Protein AF-A0A660UZW7-F1 (afdb_monomer)

Structure (mmCIF, N/CA/C/O backbone):
data_AF-A0A660UZW7-F1
#
_entry.id   AF-A0A660UZW7-F1
#
loop_
_atom_site.group_PDB
_atom_site.id
_atom_site.type_symbol
_atom_site.label_atom_id
_atom_site.label_alt_id
_atom_site.label_comp_id
_atom_site.label_asym_id
_atom_site.label_entity_id
_atom_site.label_seq_id
_atom_site.pdbx_PDB_ins_code
_atom_site.Cartn_x
_atom_site.Cartn_y
_atom_site.Cartn_z
_atom_site.occupancy
_atom_site.B_iso_or_equiv
_atom_site.auth_seq_id
_atom_site.auth_comp_id
_atom_site.auth_asym_id
_atom_site.auth_atom_id
_atom_site.pdbx_PDB_model_num
ATOM 1 N N . MET A 1 1 ? 23.751 14.749 -11.760 1.00 41.16 1 MET A N 1
ATOM 2 C CA . MET A 1 1 ? 23.475 13.316 -11.982 1.00 41.16 1 MET A CA 1
ATOM 3 C C . MET A 1 1 ? 22.208 13.003 -11.221 1.00 41.16 1 MET A C 1
ATOM 5 O O . MET A 1 1 ? 22.256 12.987 -9.998 1.00 41.16 1 MET A O 1
ATOM 9 N N . ASP A 1 2 ? 21.089 12.843 -11.920 1.00 48.84 2 ASP A N 1
ATOM 10 C CA . ASP A 1 2 ? 19.837 12.442 -11.283 1.00 48.84 2 ASP A CA 1
ATOM 11 C C . ASP A 1 2 ? 19.997 11.011 -10.776 1.00 48.84 2 ASP A C 1
ATOM 13 O O . ASP A 1 2 ? 20.242 10.079 -11.544 1.00 48.84 2 ASP A O 1
ATOM 17 N N . SER A 1 3 ? 19.954 10.841 -9.457 1.00 53.38 3 SER A N 1
ATOM 18 C CA . SER A 1 3 ? 20.034 9.528 -8.835 1.00 53.38 3 SER A CA 1
ATOM 19 C C . SER A 1 3 ? 18.811 8.721 -9.263 1.00 53.38 3 SER A C 1
ATOM 21 O O . SER A 1 3 ? 17.684 9.090 -8.923 1.00 53.38 3 SER A O 1
ATOM 23 N N . VAL A 1 4 ? 19.014 7.615 -9.977 1.00 65.19 4 VAL A N 1
ATOM 24 C CA . VAL A 1 4 ? 17.945 6.640 -10.209 1.00 65.19 4 VAL A CA 1
ATOM 25 C C . VAL A 1 4 ? 17.582 6.053 -8.850 1.00 65.19 4 VAL A C 1
ATOM 27 O O . VAL A 1 4 ? 18.299 5.207 -8.318 1.00 65.19 4 VAL A O 1
ATOM 30 N N . GLN A 1 5 ? 16.497 6.546 -8.253 1.00 62.31 5 GLN A N 1
ATOM 31 C CA . GLN A 1 5 ? 16.004 6.008 -6.994 1.00 62.31 5 GLN A CA 1
ATOM 32 C C . GLN A 1 5 ? 15.585 4.551 -7.228 1.00 62.31 5 GLN A C 1
ATOM 34 O O . GLN A 1 5 ? 14.812 4.279 -8.158 1.00 62.31 5 GLN A O 1
ATOM 39 N N . PRO A 1 6 ? 16.099 3.595 -6.434 1.00 72.06 6 PRO A N 1
ATOM 40 C CA . PRO A 1 6 ? 15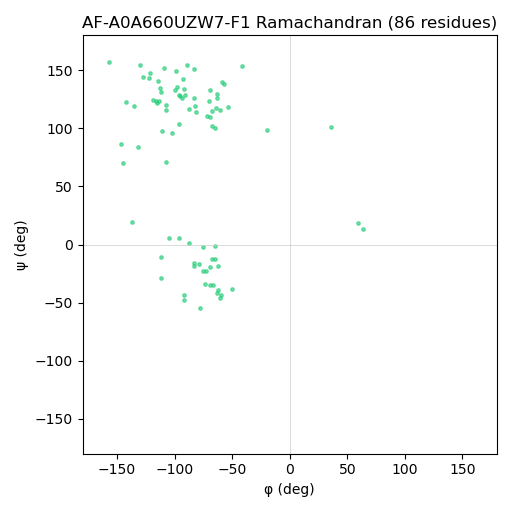.713 2.203 -6.575 1.00 72.06 6 PRO A CA 1
ATOM 41 C C . PRO A 1 6 ? 14.202 2.080 -6.379 1.00 72.06 6 PRO A C 1
ATOM 43 O O . PRO A 1 6 ? 13.614 2.729 -5.512 1.00 72.06 6 PRO A O 1
ATOM 46 N N . LYS A 1 7 ? 13.557 1.239 -7.193 1.00 78.25 7 LYS A N 1
ATOM 47 C CA . LYS A 1 7 ? 12.120 0.990 -7.055 1.00 78.25 7 LYS A CA 1
ATOM 48 C C . LYS A 1 7 ? 11.819 0.491 -5.633 1.00 78.25 7 LYS A C 1
ATOM 50 O O . LYS A 1 7 ? 12.565 -0.350 -5.117 1.00 78.25 7 LYS A O 1
ATOM 55 N N . PRO A 1 8 ? 10.738 0.972 -4.998 1.00 84.69 8 PRO A N 1
ATOM 56 C CA . PRO A 1 8 ? 10.409 0.567 -3.641 1.00 84.69 8 PRO A CA 1
ATOM 57 C C . PRO A 1 8 ? 10.107 -0.934 -3.601 1.00 84.69 8 PRO A C 1
ATOM 59 O O . PRO A 1 8 ? 9.312 -1.442 -4.391 1.00 84.69 8 PRO A O 1
ATOM 62 N N . LYS A 1 9 ? 10.751 -1.652 -2.672 1.00 90.12 9 LYS A N 1
ATOM 63 C CA . LYS A 1 9 ? 10.470 -3.078 -2.410 1.00 90.12 9 LYS A CA 1
ATOM 64 C C . LYS A 1 9 ? 9.147 -3.262 -1.677 1.00 90.12 9 LYS A C 1
ATOM 66 O O . LYS A 1 9 ? 8.455 -4.252 -1.890 1.00 90.12 9 LYS A O 1
ATOM 71 N N . ASN A 1 10 ? 8.829 -2.311 -0.808 1.00 94.19 10 ASN A N 1
ATOM 72 C CA . ASN A 1 10 ? 7.597 -2.271 -0.045 1.00 94.19 10 ASN A CA 1
ATOM 73 C C . ASN A 1 10 ? 6.937 -0.913 -0.256 1.00 94.19 10 ASN A C 1
ATOM 75 O O . ASN A 1 10 ? 7.636 0.095 -0.343 1.00 94.19 10 ASN A O 1
ATOM 79 N N . VAL A 1 11 ? 5.612 -0.909 -0.299 1.00 94.88 11 VAL A N 1
ATOM 80 C CA . VAL A 1 11 ? 4.793 0.304 -0.322 1.00 94.88 11 VAL A CA 1
ATOM 81 C C . VAL A 1 11 ? 3.716 0.201 0.743 1.00 94.88 11 VAL A C 1
ATOM 83 O O . VAL A 1 11 ? 3.313 -0.897 1.142 1.00 94.88 11 VAL A O 1
ATOM 86 N N . PHE A 1 12 ? 3.254 1.349 1.208 1.00 95.12 12 PHE A N 1
ATOM 87 C CA . PHE A 1 12 ? 2.192 1.456 2.194 1.00 95.12 12 PHE A CA 1
ATOM 88 C C . PHE A 1 12 ? 0.972 2.077 1.530 1.00 95.12 12 PHE A C 1
ATOM 90 O O . PHE A 1 12 ? 1.105 3.058 0.808 1.00 95.12 12 PHE A O 1
ATOM 97 N N . ARG A 1 13 ? -0.208 1.503 1.765 1.00 95.00 13 ARG A N 1
ATOM 98 C CA . ARG A 1 13 ? -1.484 2.006 1.243 1.00 95.00 13 ARG A CA 1
ATOM 99 C C . ARG A 1 13 ? -2.440 2.284 2.382 1.00 95.00 13 ARG A C 1
ATOM 101 O O . ARG A 1 13 ? -2.505 1.515 3.341 1.00 95.00 13 ARG A O 1
ATOM 108 N N . ILE A 1 14 ? -3.222 3.343 2.239 1.00 94.81 14 ILE A N 1
ATOM 109 C CA . ILE A 1 14 ? -4.305 3.659 3.164 1.00 94.81 14 ILE 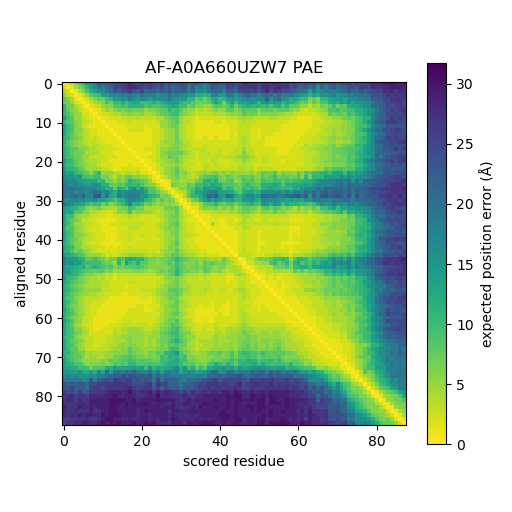A CA 1
ATOM 110 C C . ILE A 1 14 ? -5.524 2.839 2.748 1.00 94.81 14 ILE A C 1
ATOM 112 O O . ILE A 1 14 ? -5.940 2.886 1.591 1.00 94.81 14 ILE A O 1
ATOM 116 N N . ILE A 1 15 ? -6.085 2.075 3.680 1.00 95.69 15 ILE A N 1
ATOM 117 C CA . ILE A 1 15 ? -7.249 1.217 3.468 1.00 95.69 15 ILE A CA 1
ATOM 118 C C . ILE A 1 15 ? -8.392 1.719 4.341 1.00 95.69 15 ILE A C 1
ATOM 120 O O . ILE A 1 15 ? -8.264 1.782 5.564 1.00 95.69 15 ILE A O 1
ATOM 124 N N . ASP A 1 16 ? -9.526 2.033 3.726 1.00 95.56 16 ASP A N 1
ATOM 125 C CA . ASP A 1 16 ? -10.763 2.285 4.457 1.00 95.56 16 ASP A CA 1
ATOM 126 C C . ASP A 1 16 ? -11.277 0.960 5.049 1.00 95.56 16 ASP A C 1
ATOM 128 O O . ASP A 1 16 ? -11.442 -0.041 4.344 1.00 95.56 16 ASP A O 1
ATOM 132 N N . ARG A 1 17 ? -11.471 0.920 6.370 1.00 96.25 17 ARG A N 1
ATOM 133 C CA . ARG A 1 17 ? -11.816 -0.318 7.081 1.00 96.25 17 ARG A CA 1
ATOM 134 C C . ARG A 1 17 ? -13.244 -0.784 6.832 1.00 96.25 17 ARG A C 1
ATOM 136 O O . ARG A 1 17 ? -13.480 -1.981 7.003 1.00 96.25 17 ARG A O 1
ATOM 143 N N . GLU A 1 18 ? -14.155 0.099 6.446 1.00 96.75 18 GLU A N 1
ATOM 144 C CA . GLU A 1 18 ? -15.541 -0.242 6.127 1.00 96.75 18 GLU A CA 1
ATOM 145 C C . GLU A 1 18 ? -15.605 -0.870 4.734 1.00 96.75 18 GLU A C 1
ATOM 147 O O . GLU A 1 18 ? -16.040 -2.008 4.568 1.00 96.75 18 GLU A O 1
ATOM 152 N N . THR A 1 19 ? -15.074 -0.165 3.737 1.00 96.44 19 THR A N 1
ATOM 153 C CA . THR A 1 19 ? -15.171 -0.582 2.329 1.00 96.44 19 THR A CA 1
ATOM 154 C C . THR A 1 19 ? -14.110 -1.599 1.915 1.00 96.44 19 THR A C 1
ATOM 156 O O . THR A 1 19 ? -14.235 -2.219 0.859 1.00 96.44 19 THR A O 1
ATOM 159 N N . LYS A 1 20 ? -13.046 -1.753 2.716 1.00 95.19 20 LYS A N 1
ATOM 160 C CA . LYS A 1 20 ? -11.841 -2.548 2.418 1.00 95.19 20 LYS A CA 1
ATOM 161 C C . LYS A 1 20 ? -11.095 -2.105 1.154 1.00 95.19 20 LYS A C 1
ATOM 163 O O . LYS A 1 20 ? -10.293 -2.867 0.616 1.00 95.19 20 LYS A O 1
ATOM 168 N N . LYS A 1 21 ? -11.331 -0.882 0.673 1.00 93.88 21 LYS A N 1
ATOM 169 C CA . LYS A 1 21 ? -10.700 -0.343 -0.538 1.00 93.88 21 LYS A CA 1
ATOM 170 C C . LYS A 1 21 ? -9.517 0.553 -0.198 1.00 93.88 21 LYS A C 1
ATOM 172 O O . LYS A 1 21 ? -9.503 1.226 0.832 1.00 93.88 21 LYS A O 1
ATOM 177 N N . ALA A 1 22 ? -8.533 0.565 -1.097 1.00 92.50 22 ALA A N 1
ATOM 178 C CA . ALA A 1 22 ? -7.452 1.535 -1.042 1.00 92.50 22 ALA A CA 1
ATOM 179 C C . ALA A 1 22 ? -7.991 2.930 -1.375 1.00 92.50 22 ALA A C 1
ATOM 181 O O . ALA A 1 22 ? -8.719 3.095 -2.356 1.00 92.50 22 ALA A O 1
ATOM 182 N N . VAL A 1 23 ? -7.622 3.917 -0.564 1.00 90.81 23 VAL A N 1
ATOM 183 C CA . VAL A 1 23 ? -7.965 5.325 -0.777 1.00 90.81 23 VAL A CA 1
ATOM 184 C C . VAL A 1 23 ? -6.699 6.099 -1.123 1.00 90.81 23 VAL A C 1
ATOM 186 O O . VAL A 1 23 ? -5.664 5.939 -0.478 1.00 90.81 23 VAL A O 1
ATOM 189 N N . GLY A 1 24 ? -6.771 6.897 -2.186 1.00 83.94 24 GLY A N 1
ATOM 190 C CA . GLY A 1 24 ? -5.677 7.779 -2.580 1.00 83.94 24 GLY A CA 1
ATOM 191 C C . GLY A 1 24 ? -5.709 9.078 -1.785 1.00 83.94 24 GLY A C 1
ATOM 192 O O . GLY A 1 24 ? -6.781 9.551 -1.402 1.00 83.94 24 GLY A O 1
ATOM 193 N N . SER A 1 25 ? -4.541 9.677 -1.578 1.00 79.50 25 SER A N 1
ATOM 194 C CA . SER A 1 25 ? -4.451 11.072 -1.171 1.00 79.50 25 SER A CA 1
ATOM 195 C C . SER A 1 25 ? -4.324 11.965 -2.399 1.00 79.50 25 SER A C 1
ATOM 197 O O . SER A 1 25 ? -3.534 11.692 -3.303 1.00 79.50 25 SER A O 1
ATOM 199 N N . TYR A 1 26 ? -5.090 13.050 -2.436 1.00 69.69 26 TYR A N 1
ATOM 200 C CA . TYR A 1 26 ? -4.911 14.079 -3.450 1.00 69.69 26 TYR A CA 1
ATOM 201 C C . TYR A 1 26 ? -3.760 14.998 -3.034 1.00 69.69 26 TYR A C 1
ATOM 203 O O . TYR A 1 26 ? -3.873 15.735 -2.055 1.00 69.69 26 TYR A O 1
ATOM 211 N N . SER A 1 27 ? -2.665 14.990 -3.793 1.00 63.72 27 SER A N 1
ATOM 212 C CA . SER A 1 27 ? -1.607 15.990 -3.666 1.00 63.72 27 SER A CA 1
ATOM 213 C C . SER A 1 27 ? -1.780 17.042 -4.761 1.00 63.72 27 SER A C 1
ATOM 215 O O . SER A 1 27 ? -1.973 16.729 -5.931 1.00 63.72 27 SER A O 1
ATOM 217 N N . ARG A 1 28 ? -1.701 18.331 -4.408 1.00 55.81 28 ARG A N 1
ATOM 218 C CA . ARG A 1 28 ? -1.858 19.429 -5.385 1.00 55.81 28 ARG A CA 1
ATOM 219 C C . ARG A 1 28 ? -0.776 19.432 -6.480 1.00 55.81 28 ARG A C 1
ATOM 221 O O . ARG A 1 28 ? -0.985 20.071 -7.503 1.00 55.81 28 ARG A O 1
ATOM 228 N N . GLY A 1 29 ? 0.354 18.751 -6.263 1.00 56.41 29 GLY A N 1
ATOM 229 C CA . GLY A 1 29 ? 1.462 18.639 -7.224 1.00 56.41 29 GLY A CA 1
ATOM 230 C C . GLY A 1 29 ? 1.6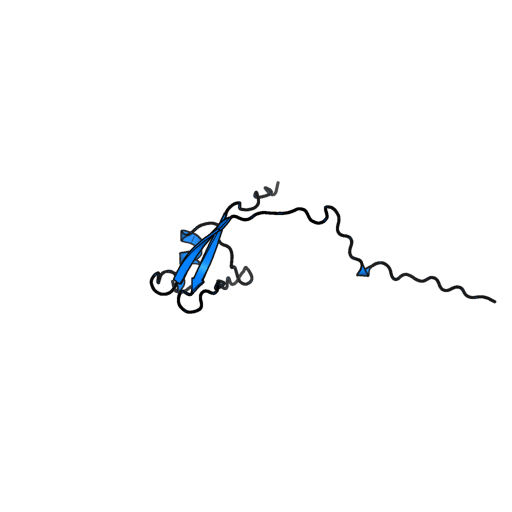69 17.238 -7.810 1.00 56.41 29 GLY A C 1
ATOM 231 O O . GLY A 1 29 ? 2.427 17.092 -8.761 1.00 56.41 29 GLY A O 1
ATOM 232 N N . TYR A 1 30 ? 0.999 16.221 -7.264 1.00 53.44 30 TYR A N 1
ATOM 233 C CA . TYR A 1 30 ? 1.082 14.833 -7.710 1.00 53.44 30 TYR A CA 1
ATOM 234 C C . TYR A 1 30 ? -0.340 14.275 -7.755 1.00 53.44 30 TYR A C 1
ATOM 236 O O . TYR A 1 30 ? -1.029 14.254 -6.738 1.00 53.44 30 TYR A O 1
ATOM 244 N N . HIS A 1 31 ? -0.795 13.849 -8.936 1.00 64.88 31 HIS A N 1
ATOM 245 C CA . HIS A 1 31 ? -2.050 13.104 -9.104 1.00 64.88 31 HIS A CA 1
ATOM 246 C C . HIS A 1 31 ? -2.234 12.049 -7.998 1.00 64.88 31 HIS A C 1
ATOM 248 O O . HIS A 1 31 ? -1.234 11.562 -7.483 1.00 64.88 31 HIS A O 1
ATOM 254 N N . ASN A 1 32 ? -3.487 11.689 -7.677 1.00 71.31 32 ASN A N 1
ATOM 255 C CA . ASN A 1 32 ? -3.882 10.715 -6.641 1.00 71.31 32 ASN A CA 1
ATOM 256 C C . ASN A 1 32 ? -2.752 9.746 -6.230 1.00 71.31 32 ASN A C 1
ATOM 258 O O . ASN A 1 32 ? -2.498 8.751 -6.911 1.00 71.31 32 ASN A O 1
ATOM 262 N N . GLU A 1 33 ? -2.077 10.050 -5.119 1.00 81.00 33 GLU A N 1
ATOM 263 C CA . GLU A 1 33 ? -0.996 9.232 -4.571 1.00 81.00 33 GLU A CA 1
ATOM 264 C C . GLU A 1 33 ? -1.634 8.101 -3.763 1.00 81.00 33 GLU A C 1
ATOM 266 O O . GLU A 1 33 ? -2.398 8.341 -2.827 1.00 81.00 33 GLU A O 1
ATOM 271 N N . VAL A 1 34 ? -1.371 6.857 -4.159 1.00 85.06 34 VAL A N 1
ATOM 272 C CA . VAL A 1 34 ? -1.940 5.663 -3.506 1.00 85.06 34 VAL A CA 1
ATOM 273 C C . VAL A 1 34 ? -0.865 4.859 -2.774 1.00 85.06 34 VAL A C 1
ATOM 275 O O . VAL A 1 34 ? -1.165 4.211 -1.773 1.00 85.06 34 VAL A O 1
ATOM 278 N N . ASP A 1 35 ? 0.377 4.918 -3.260 1.00 91.19 35 ASP A N 1
ATOM 279 C CA . ASP A 1 35 ? 1.525 4.193 -2.723 1.00 91.19 35 ASP A CA 1
ATOM 280 C C . ASP A 1 35 ? 2.478 5.151 -2.007 1.00 91.19 35 ASP A C 1
ATOM 282 O O . ASP A 1 35 ? 3.028 6.062 -2.620 1.00 91.19 35 ASP A O 1
ATOM 286 N N . PHE A 1 36 ? 2.701 4.903 -0.717 1.00 91.19 36 PHE A N 1
ATOM 287 C CA . PHE A 1 36 ? 3.588 5.688 0.139 1.00 91.19 36 PHE A CA 1
ATOM 288 C C . PHE A 1 36 ? 4.854 4.898 0.495 1.00 91.19 36 PHE A C 1
ATOM 290 O O . PHE A 1 36 ? 4.836 3.667 0.579 1.00 91.19 36 PHE A O 1
ATOM 297 N N . ASP A 1 37 ? 5.956 5.606 0.748 1.00 91.00 37 ASP A N 1
ATOM 298 C CA . ASP A 1 37 ? 7.257 5.029 1.125 1.00 91.00 37 ASP A CA 1
ATOM 299 C C . ASP A 1 37 ? 7.349 4.602 2.601 1.00 91.00 37 ASP A C 1
ATOM 301 O O . ASP A 1 37 ? 8.231 3.833 2.984 1.00 91.00 37 ASP A O 1
ATOM 305 N N . SER A 1 38 ? 6.431 5.089 3.435 1.00 92.62 38 SER A N 1
ATOM 306 C CA . SER A 1 38 ? 6.425 4.881 4.877 1.00 92.62 38 SER A CA 1
ATOM 307 C C . SER A 1 38 ? 5.022 5.047 5.459 1.00 92.62 38 SER A C 1
ATOM 309 O O . SER A 1 38 ? 4.163 5.739 4.908 1.00 92.62 38 SER A O 1
ATOM 311 N N . VAL A 1 39 ? 4.799 4.442 6.629 1.00 94.12 39 VAL A N 1
ATOM 312 C CA . VAL A 1 39 ? 3.550 4.595 7.393 1.00 94.12 39 VAL A CA 1
ATOM 313 C C . VAL A 1 39 ? 3.312 6.058 7.770 1.00 94.12 39 VAL A C 1
ATOM 315 O O . VAL A 1 39 ? 2.196 6.549 7.629 1.00 94.12 39 VAL A O 1
ATOM 318 N N . ALA A 1 40 ? 4.359 6.763 8.213 1.00 92.81 40 ALA A N 1
ATOM 319 C CA . ALA A 1 40 ? 4.264 8.163 8.618 1.00 92.81 40 ALA A CA 1
ATOM 320 C C . ALA A 1 40 ? 3.799 9.049 7.457 1.00 92.81 40 ALA A C 1
ATOM 322 O O . ALA A 1 40 ? 2.860 9.823 7.623 1.00 92.81 40 ALA A O 1
ATOM 323 N N . ARG A 1 41 ? 4.382 8.871 6.263 1.00 90.12 41 ARG A N 1
ATOM 324 C CA . ARG A 1 41 ? 3.947 9.595 5.065 1.00 90.12 41 ARG A CA 1
ATOM 325 C C . ARG A 1 41 ? 2.514 9.282 4.662 1.00 90.12 41 ARG A C 1
ATOM 327 O O . ARG A 1 41 ? 1.798 10.200 4.284 1.00 90.12 41 ARG A O 1
ATOM 334 N N . ALA A 1 42 ? 2.084 8.026 4.767 1.00 91.75 42 ALA A N 1
ATOM 335 C CA . ALA A 1 42 ? 0.700 7.657 4.482 1.00 91.75 42 ALA A CA 1
ATOM 336 C C . ALA A 1 42 ? -0.287 8.337 5.451 1.00 91.75 42 ALA A C 1
ATOM 338 O O . ALA A 1 42 ? -1.326 8.841 5.032 1.00 91.75 42 ALA A O 1
ATOM 339 N N . ARG A 1 43 ? 0.047 8.399 6.747 1.00 92.00 43 ARG A N 1
ATOM 340 C CA . ARG A 1 43 ? -0.801 9.034 7.771 1.00 92.00 43 ARG A CA 1
ATOM 341 C C . ARG A 1 43 ? -0.933 10.547 7.580 1.00 92.00 43 ARG A C 1
ATOM 343 O O . ARG A 1 43 ? -2.012 11.084 7.802 1.00 92.00 43 ARG A O 1
ATOM 350 N N . THR A 1 44 ? 0.119 11.215 7.110 1.00 90.56 44 THR A N 1
ATOM 351 C CA . THR A 1 44 ? 0.150 12.679 6.945 1.00 90.56 44 THR A CA 1
ATOM 352 C C . THR A 1 44 ? -0.186 13.161 5.529 1.00 90.56 44 THR A C 1
ATOM 354 O O . THR A 1 44 ? -0.118 14.356 5.253 1.00 90.56 44 THR A O 1
ATOM 357 N N . ALA A 1 45 ? -0.574 12.263 4.617 1.00 85.50 45 ALA A N 1
ATOM 358 C CA . ALA A 1 45 ? -0.686 12.556 3.186 1.00 85.50 45 ALA A CA 1
ATOM 359 C C . ALA A 1 45 ? -1.764 13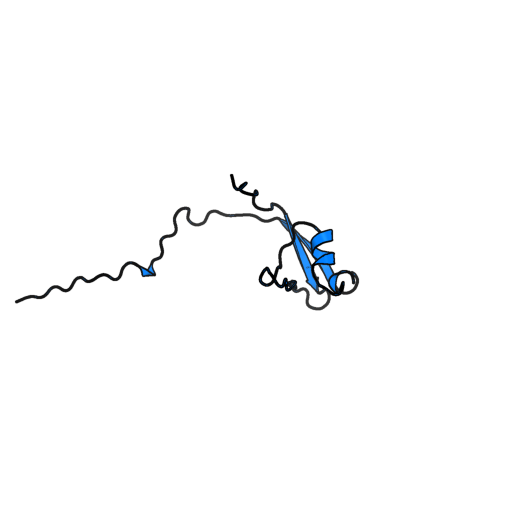.587 2.788 1.00 85.50 45 ALA A C 1
ATOM 361 O O . ALA A 1 45 ? -1.762 14.025 1.639 1.00 85.50 45 ALA A O 1
ATOM 362 N N . ASN A 1 46 ? -2.691 13.967 3.676 1.00 81.25 46 ASN A N 1
ATOM 363 C CA . ASN A 1 46 ? -3.812 14.865 3.371 1.00 81.25 46 ASN A CA 1
ATOM 364 C C . ASN A 1 46 ? -3.804 16.116 4.266 1.00 81.25 46 ASN A C 1
ATOM 366 O O . ASN A 1 46 ? -3.457 16.049 5.442 1.00 81.25 46 ASN A O 1
ATOM 370 N N . CYS A 1 47 ? -4.272 17.246 3.731 1.00 66.75 47 CYS A N 1
ATOM 371 C CA . CYS A 1 47 ? -4.186 18.588 4.321 1.00 66.75 47 CYS A CA 1
ATOM 372 C C . CYS A 1 47 ? -4.967 18.789 5.637 1.00 66.75 47 CYS A C 1
ATOM 374 O O . CYS A 1 47 ? -4.935 19.878 6.200 1.00 66.75 47 CYS A O 1
ATOM 376 N N . HIS A 1 48 ? -5.671 17.770 6.132 1.00 80.50 48 HIS A N 1
ATOM 377 C CA . HIS A 1 48 ? -6.566 17.873 7.288 1.00 80.50 48 HIS A CA 1
ATOM 378 C C .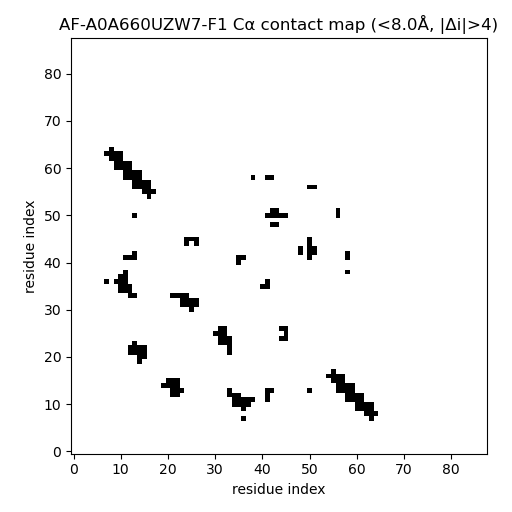 HIS A 1 48 ? -6.440 16.703 8.277 1.00 80.50 48 HIS A C 1
ATOM 380 O O . HIS A 1 48 ? -7.383 16.435 9.013 1.00 80.50 48 HIS A O 1
ATOM 386 N N . GLY A 1 49 ? -5.331 15.950 8.256 1.00 82.31 49 GLY A N 1
ATOM 387 C CA . GLY A 1 49 ? -5.111 14.842 9.203 1.00 82.31 49 GLY A CA 1
ATOM 388 C C . GLY A 1 49 ? -6.122 13.691 9.080 1.00 82.31 49 GLY A C 1
ATOM 389 O O . GLY A 1 49 ? -6.204 12.831 9.946 1.00 82.31 49 GLY A O 1
ATOM 390 N N . MET A 1 50 ? -6.904 13.644 7.994 1.00 88.38 50 MET A N 1
ATOM 391 C CA . MET A 1 50 ? -7.986 12.670 7.776 1.00 88.38 50 MET A CA 1
ATOM 392 C C . MET A 1 50 ? -7.549 11.219 8.008 1.00 88.38 50 MET A C 1
ATOM 394 O O . MET A 1 50 ? -8.320 10.416 8.531 1.00 88.38 50 MET A O 1
ATOM 398 N N . PHE A 1 51 ? -6.322 10.885 7.609 1.00 91.06 51 PHE A N 1
ATOM 399 C CA . PHE A 1 51 ? -5.782 9.533 7.695 1.00 91.06 51 PHE A CA 1
ATOM 400 C C . PHE A 1 51 ? -5.118 9.220 9.037 1.00 91.06 51 PHE A C 1
ATOM 402 O O . PHE A 1 51 ? -4.648 8.100 9.210 1.00 91.06 51 PHE A O 1
ATOM 409 N N . GLU A 1 52 ? -5.109 10.143 9.998 1.00 91.69 52 GLU A N 1
ATOM 410 C CA . GLU A 1 52 ? -4.647 9.888 11.368 1.00 91.69 52 GLU A CA 1
ATOM 411 C C . GLU A 1 52 ? -5.670 9.083 12.180 1.00 91.69 52 GLU A C 1
ATOM 413 O O . GLU A 1 52 ? -5.281 8.377 13.104 1.00 91.69 52 GLU A O 1
ATOM 418 N N . ASN A 1 53 ? -6.953 9.103 11.791 1.00 93.50 53 ASN A N 1
ATOM 419 C CA . ASN A 1 53 ? -7.979 8.244 12.383 1.00 93.50 53 ASN A CA 1
ATOM 420 C C . ASN A 1 53 ? -7.712 6.768 12.025 1.00 93.50 53 ASN A C 1
ATOM 422 O O . ASN A 1 53 ? -7.990 6.312 10.909 1.00 93.50 53 ASN A O 1
ATOM 426 N N . ASP A 1 54 ? -7.162 6.020 12.977 1.00 93.56 54 ASP A N 1
ATOM 427 C CA . ASP A 1 54 ? -6.768 4.622 12.830 1.00 93.56 54 ASP A CA 1
ATOM 428 C C . ASP A 1 54 ? -7.918 3.620 13.018 1.00 93.56 54 ASP A C 1
ATOM 430 O O . ASP A 1 54 ? -7.821 2.487 12.521 1.00 93.56 54 ASP A O 1
ATOM 434 N N . GLU A 1 55 ? -9.018 4.048 13.643 1.00 95.25 55 GLU A N 1
ATOM 435 C CA . GLU A 1 55 ? -10.289 3.321 13.734 1.00 95.25 55 GLU A CA 1
ATOM 436 C C . GLU A 1 55 ? -11.002 3.237 12.383 1.00 95.25 55 GLU A C 1
ATOM 438 O O . GLU A 1 55 ? -11.613 2.214 12.074 1.00 95.25 55 GLU A O 1
ATOM 443 N N . LYS A 1 56 ? -10.896 4.283 11.553 1.00 95.56 56 LYS A N 1
ATOM 444 C CA . LYS A 1 56 ? -11.479 4.334 10.205 1.00 95.56 56 LYS A CA 1
ATOM 445 C C . LYS A 1 56 ? -10.510 3.853 9.130 1.00 95.56 56 LYS A C 1
ATOM 447 O O . LYS A 1 56 ? -10.901 3.085 8.248 1.00 95.56 56 LYS A O 1
ATOM 452 N N . TYR A 1 57 ? -9.246 4.268 9.203 1.00 96.00 57 TYR A N 1
ATOM 453 C CA . TYR A 1 57 ? -8.252 3.972 8.173 1.00 96.00 57 TYR A CA 1
ATOM 454 C C . TYR A 1 57 ? -7.127 3.088 8.711 1.00 96.00 57 TYR A C 1
ATOM 456 O O . TYR A 1 57 ? -6.400 3.441 9.642 1.00 96.00 57 TYR A O 1
ATOM 464 N N . ALA A 1 58 ? -6.943 1.933 8.082 1.00 96.56 58 ALA A N 1
ATOM 465 C CA . ALA A 1 58 ? -5.778 1.085 8.288 1.00 96.56 58 ALA A CA 1
ATOM 466 C C . ALA A 1 58 ? -4.652 1.480 7.321 1.00 96.56 58 ALA A C 1
ATOM 468 O O . ALA A 1 58 ? -4.914 1.977 6.228 1.00 96.56 58 ALA A O 1
ATOM 469 N N . ILE A 1 59 ? -3.401 1.201 7.692 1.00 95.75 59 ILE A N 1
ATOM 470 C CA . ILE A 1 59 ? -2.264 1.257 6.766 1.00 95.75 59 ILE A CA 1
ATOM 471 C C . ILE A 1 59 ? -1.834 -0.174 6.471 1.00 95.75 59 ILE A C 1
ATOM 473 O O . ILE A 1 59 ? -1.409 -0.897 7.370 1.00 95.75 59 ILE A O 1
ATOM 477 N N . ALA A 1 60 ? -1.967 -0.587 5.216 1.00 96.31 60 ALA A N 1
ATOM 478 C CA . ALA A 1 60 ? -1.550 -1.901 4.755 1.00 96.31 60 ALA A CA 1
ATOM 479 C C . ALA A 1 60 ? -0.168 -1.818 4.103 1.00 96.31 60 ALA A C 1
ATOM 481 O O . ALA A 1 60 ? 0.097 -0.924 3.299 1.00 96.31 60 ALA A O 1
ATOM 482 N N . GLN A 1 61 ? 0.698 -2.772 4.434 1.00 96.75 61 GLN A N 1
ATOM 483 C CA . GLN A 1 61 ? 2.009 -2.928 3.817 1.00 96.75 61 GLN A CA 1
ATOM 484 C C . GLN A 1 61 ? 1.922 -3.947 2.679 1.00 96.75 61 GLN A C 1
ATOM 486 O O . GLN A 1 61 ? 1.474 -5.075 2.875 1.00 96.75 61 GLN A O 1
ATOM 491 N N . TYR A 1 62 ? 2.395 -3.556 1.502 1.00 95.19 62 TYR A N 1
ATOM 492 C CA . TYR A 1 62 ? 2.476 -4.407 0.323 1.00 95.19 62 TYR A CA 1
ATOM 493 C C . TYR A 1 62 ? 3.933 -4.625 -0.048 1.00 95.19 62 TYR A C 1
ATOM 495 O O . TYR A 1 62 ? 4.737 -3.693 -0.011 1.00 95.19 62 TYR A O 1
ATOM 503 N N . ARG A 1 63 ? 4.261 -5.849 -0.460 1.00 94.94 63 ARG A N 1
ATOM 504 C CA . ARG A 1 63 ? 5.528 -6.137 -1.126 1.00 94.94 63 ARG A CA 1
ATOM 505 C C . ARG A 1 63 ? 5.332 -6.053 -2.630 1.00 94.94 63 ARG A C 1
ATOM 507 O O . ARG A 1 63 ? 4.452 -6.712 -3.179 1.00 94.94 63 ARG A O 1
ATOM 514 N N . VAL A 1 64 ? 6.154 -5.244 -3.281 1.00 92.12 64 VAL A N 1
ATOM 515 C CA . VAL A 1 64 ? 6.092 -5.036 -4.723 1.00 92.12 64 VAL A CA 1
ATOM 516 C C . VAL A 1 64 ? 7.003 -6.045 -5.406 1.00 92.12 64 VAL A C 1
ATOM 518 O O . VAL A 1 64 ? 8.183 -6.168 -5.072 1.00 92.12 64 VAL A O 1
ATOM 521 N N . TYR A 1 65 ? 6.446 -6.754 -6.382 1.00 90.00 65 TYR A N 1
ATOM 522 C CA . TYR A 1 65 ? 7.184 -7.644 -7.263 1.00 90.00 65 TYR A CA 1
ATOM 523 C C . TYR A 1 65 ? 7.035 -7.143 -8.690 1.00 90.00 65 TYR A C 1
ATOM 525 O O . TYR A 1 65 ? 5.922 -6.979 -9.185 1.00 90.00 65 TYR A O 1
ATOM 533 N N . TYR A 1 66 ? 8.166 -6.901 -9.341 1.00 85.44 66 TYR A N 1
ATOM 534 C CA . TYR A 1 66 ? 8.201 -6.574 -10.756 1.00 85.44 66 TYR A CA 1
ATOM 535 C C . TYR A 1 66 ? 8.490 -7.849 -11.529 1.00 85.44 66 TYR A C 1
ATOM 537 O O . TYR A 1 66 ? 9.444 -8.563 -11.224 1.00 85.44 66 TYR A O 1
ATOM 545 N N . VAL A 1 67 ? 7.662 -8.116 -12.530 1.00 91.38 67 VAL A N 1
ATOM 546 C CA . VAL A 1 67 ? 7.875 -9.204 -13.478 1.00 91.38 67 VAL A CA 1
ATOM 547 C C . VAL A 1 67 ? 8.134 -8.564 -14.830 1.00 91.38 67 VAL A C 1
ATOM 549 O O . VAL A 1 67 ? 7.334 -7.758 -15.304 1.00 91.38 67 VAL A O 1
ATOM 552 N N . LEU A 1 68 ? 9.277 -8.887 -15.432 1.00 92.12 68 LEU A N 1
ATOM 553 C CA . LEU A 1 68 ? 9.589 -8.454 -16.785 1.00 92.12 68 LEU A CA 1
ATOM 554 C C . LEU A 1 68 ? 8.715 -9.247 -17.758 1.00 92.12 68 LEU A C 1
ATOM 556 O O . LEU A 1 68 ? 8.900 -10.450 -17.905 1.00 92.12 68 LEU A O 1
ATOM 560 N N . ILE A 1 69 ? 7.761 -8.572 -18.396 1.00 95.19 69 ILE A N 1
ATOM 561 C CA . ILE A 1 69 ? 6.876 -9.195 -19.391 1.00 95.19 69 ILE A CA 1
ATOM 562 C C . ILE A 1 69 ? 7.474 -9.047 -20.795 1.00 95.19 69 ILE A C 1
ATOM 564 O O . ILE A 1 69 ? 7.573 -10.024 -21.527 1.00 95.19 69 ILE A O 1
ATOM 568 N N . ASN A 1 70 ? 7.912 -7.839 -21.160 1.00 92.94 70 ASN A N 1
ATOM 569 C CA . ASN A 1 70 ? 8.609 -7.567 -22.414 1.00 92.94 70 ASN A CA 1
ATOM 570 C C . ASN A 1 70 ? 9.714 -6.517 -22.165 1.00 92.94 70 ASN A C 1
ATOM 572 O O . ASN A 1 70 ? 9.392 -5.435 -21.667 1.00 92.94 70 ASN A O 1
ATOM 576 N N . PRO A 1 71 ? 10.992 -6.816 -22.469 1.00 94.06 71 PRO A N 1
ATOM 577 C CA . PRO A 1 71 ? 12.094 -5.863 -22.314 1.00 94.06 71 PRO A CA 1
ATOM 578 C C . PRO A 1 71 ? 12.070 -4.695 -23.304 1.00 94.06 71 PRO A C 1
ATOM 580 O O . PRO A 1 71 ? 12.716 -3.687 -23.035 1.00 94.06 71 PRO A O 1
ATOM 583 N N . ASP A 1 72 ? 11.351 -4.818 -24.420 1.00 92.19 72 ASP A N 1
ATOM 584 C CA . ASP A 1 72 ? 11.308 -3.824 -25.493 1.00 92.19 72 ASP A CA 1
ATOM 585 C C . ASP A 1 72 ? 9.911 -3.793 -26.143 1.00 92.19 72 ASP A C 1
ATOM 587 O O . ASP A 1 72 ? 9.610 -4.499 -27.110 1.00 92.19 72 ASP A O 1
ATOM 591 N N . VAL A 1 73 ? 9.004 -3.000 -25.561 1.00 90.62 73 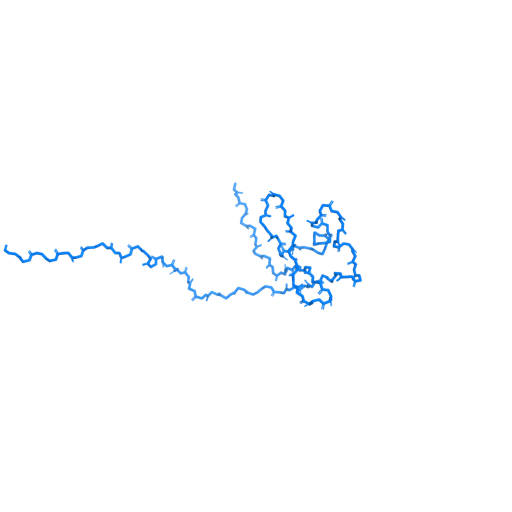VAL A N 1
ATOM 592 C CA . VAL A 1 73 ? 7.656 -2.776 -26.106 1.00 90.62 73 VAL A CA 1
ATOM 593 C C . VAL A 1 73 ? 7.712 -1.621 -27.103 1.00 90.62 73 VAL A C 1
ATOM 595 O O . VAL A 1 73 ? 7.974 -0.482 -26.722 1.00 90.62 73 VAL A O 1
ATOM 598 N N . LYS A 1 74 ? 7.410 -1.903 -28.375 1.00 86.50 74 LYS A N 1
ATOM 599 C CA . LYS A 1 74 ? 7.257 -0.882 -29.420 1.00 86.50 74 LYS A CA 1
ATOM 600 C C . LYS A 1 74 ? 5.798 -0.460 -29.543 1.00 86.50 74 LYS A C 1
ATOM 602 O O . LYS A 1 74 ? 4.892 -1.283 -29.444 1.00 86.50 74 LYS A O 1
ATOM 607 N N . ASP A 1 75 ? 5.582 0.827 -29.781 1.00 82.69 75 ASP A N 1
ATOM 608 C CA . ASP A 1 75 ? 4.256 1.380 -30.031 1.00 82.69 75 ASP A CA 1
ATOM 609 C C . ASP A 1 75 ? 3.733 0.892 -31.393 1.00 82.69 75 ASP A C 1
ATOM 611 O O . ASP A 1 75 ? 4.245 1.277 -32.446 1.00 82.69 75 ASP A O 1
ATOM 615 N N . ALA A 1 76 ? 2.727 0.015 -31.370 1.00 65.06 76 ALA A N 1
ATOM 616 C CA . ALA A 1 76 ? 2.124 -0.557 -32.573 1.00 65.06 76 ALA A CA 1
ATOM 617 C C . ALA A 1 76 ? 1.360 0.479 -33.421 1.00 65.06 76 ALA A C 1
ATOM 619 O O . ALA A 1 76 ? 1.033 0.204 -34.574 1.00 65.06 76 ALA A O 1
ATOM 620 N N . SER A 1 77 ? 1.095 1.680 -32.890 1.00 65.62 77 SER A N 1
ATOM 621 C CA . SER A 1 77 ? 0.358 2.729 -33.605 1.00 65.62 77 SER A CA 1
ATOM 622 C C . SER A 1 77 ? 1.167 3.447 -34.697 1.00 65.62 77 SER A C 1
ATOM 624 O O . SER A 1 77 ? 0.620 4.295 -35.399 1.00 65.62 77 SER A O 1
ATOM 626 N N . LYS A 1 78 ? 2.454 3.109 -34.889 1.00 58.50 78 LYS A N 1
ATOM 627 C CA . LYS A 1 78 ? 3.352 3.797 -35.840 1.00 58.50 78 LYS A CA 1
ATOM 628 C C . LYS A 1 78 ? 3.656 3.045 -37.140 1.00 58.50 78 LYS A C 1
ATOM 630 O O . LYS A 1 78 ? 4.444 3.530 -37.945 1.00 58.50 78 LYS A O 1
ATOM 635 N N . THR A 1 79 ? 3.021 1.903 -37.389 1.00 58.41 79 THR A N 1
ATOM 636 C CA . THR A 1 79 ? 3.162 1.143 -38.647 1.00 58.41 79 THR A CA 1
ATOM 637 C C . THR A 1 79 ? 1.906 1.268 -39.503 1.00 58.41 79 THR A C 1
ATOM 639 O O . THR A 1 79 ? 1.123 0.337 -39.639 1.00 58.41 79 THR A O 1
ATOM 642 N N . GLY A 1 80 ? 1.709 2.458 -40.065 1.00 58.84 80 GLY A N 1
ATOM 643 C CA . GLY A 1 80 ? 0.673 2.759 -41.051 1.00 58.84 80 GLY A CA 1
ATOM 644 C C . GLY A 1 80 ? 1.206 3.782 -42.046 1.00 58.84 80 GLY A C 1
ATOM 645 O O . GLY A 1 80 ? 0.823 4.944 -41.998 1.00 58.84 80 GLY A O 1
ATOM 646 N N . GLY A 1 81 ? 2.150 3.360 -42.889 1.00 53.12 81 GLY A N 1
ATOM 647 C CA . GLY A 1 81 ? 2.756 4.168 -43.947 1.00 53.12 81 GLY A CA 1
ATOM 648 C C . GLY A 1 81 ? 2.775 3.392 -45.261 1.00 53.12 81 GLY A C 1
ATOM 649 O O . GLY A 1 81 ? 3.743 2.706 -45.548 1.00 53.12 81 GLY A O 1
ATOM 650 N N . GLU A 1 82 ? 1.641 3.460 -45.960 1.00 53.56 82 GLU A N 1
ATOM 651 C CA . GLU A 1 82 ? 1.413 3.359 -47.413 1.00 53.56 82 GLU A CA 1
ATOM 652 C C . GLU A 1 82 ? 2.269 2.390 -48.260 1.00 53.56 82 GLU A C 1
ATOM 654 O O . GLU A 1 82 ? 3.324 2.758 -48.761 1.00 53.56 82 GLU A O 1
ATOM 659 N N . ASN A 1 83 ? 1.700 1.225 -48.599 1.00 54.34 83 ASN A N 1
ATOM 660 C CA . ASN A 1 83 ? 1.841 0.675 -49.953 1.00 54.34 83 ASN A CA 1
ATOM 661 C C . ASN A 1 83 ? 0.595 1.092 -50.743 1.00 54.34 83 ASN A C 1
ATOM 663 O O . ASN A 1 83 ? -0.488 0.544 -50.533 1.00 54.34 83 ASN A O 1
ATOM 667 N N . ARG A 1 84 ? 0.730 2.089 -51.621 1.00 53.28 84 ARG A N 1
ATOM 668 C CA . ARG A 1 84 ? -0.176 2.245 -52.761 1.00 53.28 84 ARG A CA 1
ATOM 669 C C . ARG A 1 84 ? 0.566 1.733 -53.979 1.00 53.28 84 ARG A C 1
A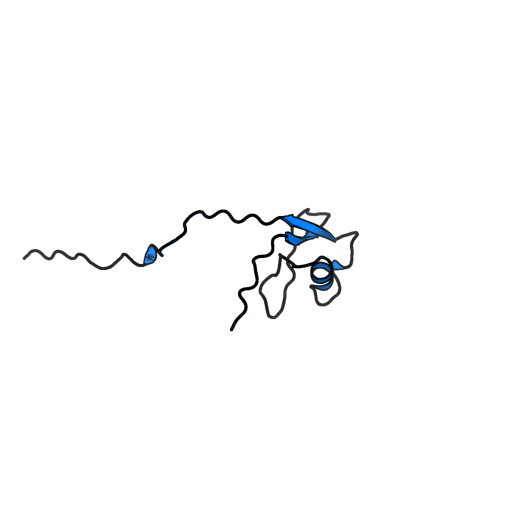TOM 671 O O . ARG A 1 84 ? 1.338 2.469 -54.584 1.00 53.28 84 ARG A O 1
ATOM 678 N N . ASP A 1 85 ? 0.310 0.476 -54.307 1.00 58.50 85 ASP A N 1
ATOM 679 C CA . ASP A 1 85 ? 0.442 0.016 -55.678 1.00 58.50 85 ASP A CA 1
ATOM 680 C C . ASP A 1 85 ? -0.534 0.852 -56.518 1.00 58.50 85 ASP A C 1
ATOM 682 O O . ASP A 1 85 ? -1.746 0.847 -56.285 1.00 58.50 85 ASP A O 1
ATOM 686 N N . GLN A 1 86 ? 0.000 1.644 -5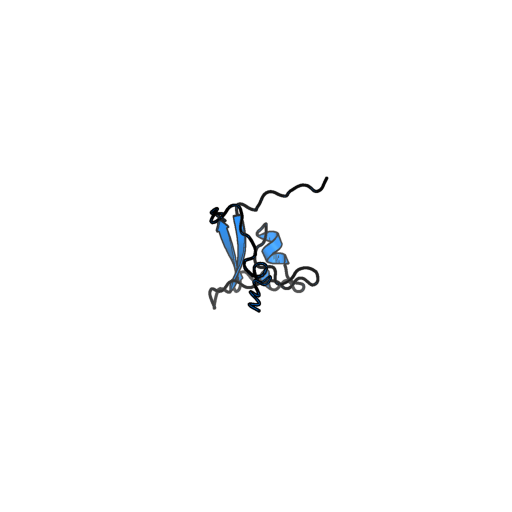7.442 1.00 48.84 86 GLN A N 1
ATOM 687 C CA . GLN A 1 86 ? -0.760 2.114 -58.589 1.00 48.84 86 GLN A CA 1
ATOM 688 C C . GLN A 1 86 ? -0.181 1.428 -59.815 1.00 48.84 86 GLN A C 1
ATOM 690 O O . GLN A 1 86 ? 0.835 1.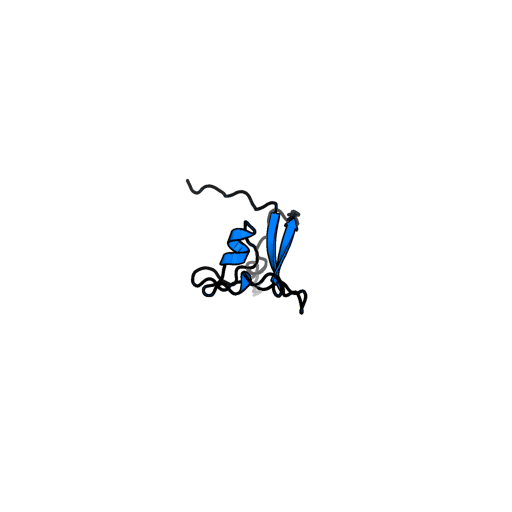850 -60.363 1.00 48.84 86 GLN A O 1
ATOM 695 N N . ASP A 1 87 ? -0.861 0.353 -60.205 1.00 52.34 87 ASP A N 1
ATOM 696 C CA . ASP A 1 87 ? -0.951 -0.082 -61.589 1.00 52.34 87 ASP A CA 1
ATOM 697 C C . ASP A 1 87 ? -1.446 1.098 -62.443 1.00 52.34 87 ASP A C 1
ATOM 699 O O . ASP A 1 87 ? -2.552 1.598 -62.207 1.00 52.34 87 ASP A O 1
ATOM 703 N N . ASN A 1 88 ? -0.631 1.544 -63.406 1.00 48.81 88 ASN A N 1
ATOM 704 C CA . ASN A 1 88 ? -1.043 1.777 -64.800 1.00 48.81 88 ASN A CA 1
ATOM 705 C C . ASN A 1 88 ? 0.174 1.993 -65.712 1.00 48.81 88 ASN A C 1
ATOM 707 O O . ASN A 1 88 ? 0.901 2.992 -65.500 1.00 48.81 88 ASN A O 1
#

Solvent-accessible surface area (backbone atoms only — not comparable to full-atom values): 5867 Å² total; per-residue (Å²): 130,85,77,81,74,75,78,67,57,50,35,24,31,41,24,37,63,86,80,70,41,80,48,59,32,71,42,100,90,42,76,68,45,46,73,23,90,36,68,67,56,50,32,59,49,40,102,74,50,70,49,61,44,60,89,53,29,42,80,46,81,42,78,60,81,87,76,91,86,67,99,78,82,75,75,77,88,75,80,81,81,82,88,76,87,75,91,129

Sequence (88 aa):
MDSVQPKPKNVFRIIDRETKKAVGSYSRGYHNEVDFDSVARARTANCHGMFENDEKYAIAQYRVYYVLINPDVKDASKTGGENRDQDN

Secondary structure (DSSP, 8-state):
----PPPPSEEEEEEETTT--EE-B--SSSS-B--BSSHHHHHT-STT-GGG-TTTEEEEEEE-----S-S----GGG----------

Mean predicted aligned error: 10.55 Å

pLDDT: mean 81.1, std 16.25, range [41.16, 96.75]

Foldseek 3Di:
DPDPDPDQQKWKFKAFPVVRDTAFADDPVDHGHGTHNDPVCNQVRYPPSPSVPCVGIPIDMDGDDDDCPDPDDDDPVPPDDDDDDDDD

Radius of gyration: 21.73 Å; Cα contacts (8 Å, |Δi|>4): 103; chains: 1; bounding box: 39×29×78 Å

Nearest PDB structures (foldseek):
  8qkh-assembly1_N  TM=3.385E-01  e=5.977E-01  Staphylococcus phage 812